Protein AF-A0A0Q5GN67-F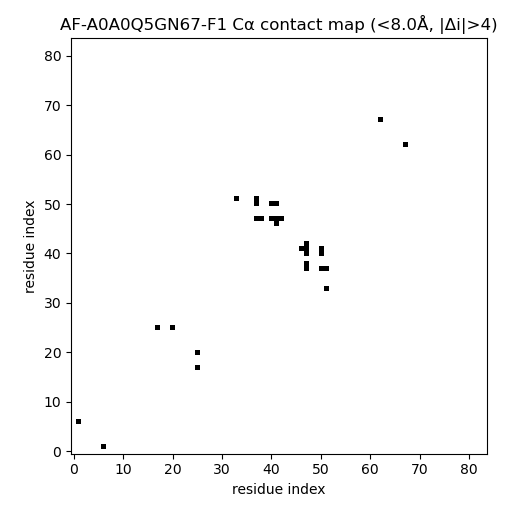1 (afdb_monomer)

pLDDT: mean 77.4, std 16.62, range [40.0, 93.69]

Foldseek 3Di:
DDDPVRVVVVVVVVCVVCPPPDPVVVVVVVVVVLVVVLVVQDPDDVSSVVVVVVVVVVVVVVCVVDVPDPPPPPPPPPDDDDDD

Mean predicted aligned error: 11.31 Å

Secondary structure (DSSP, 8-state):
---HHHHHHHHHHHHHHHTT--HHHHHHHHHHHHHHHHHHH-SSHHHHHHHHHHHHHHHHHHHHHS-SS---------------

Structure (mmCIF, N/CA/C/O backbone):
data_AF-A0A0Q5GN67-F1
#
_entry.id   AF-A0A0Q5GN67-F1
#
loop_
_atom_site.group_PDB
_atom_site.id
_atom_site.type_symbol
_atom_site.label_atom_id
_atom_site.label_alt_id
_atom_site.label_comp_id
_atom_site.label_asym_id
_atom_site.label_entity_id
_atom_site.label_seq_id
_atom_site.pdbx_PDB_ins_code
_atom_site.Cartn_x
_atom_site.Cartn_y
_atom_site.Cartn_z
_atom_site.occupancy
_atom_site.B_iso_or_equiv
_atom_site.auth_seq_id
_atom_site.auth_comp_id
_atom_site.auth_asym_id
_atom_site.auth_atom_id
_atom_site.pdbx_PDB_model_num
ATOM 1 N N . MET A 1 1 ? 9.832 7.949 13.036 1.00 62.75 1 MET A N 1
ATOM 2 C CA . MET A 1 1 ? 8.790 6.971 13.397 1.00 62.75 1 MET A CA 1
ATOM 3 C C . MET A 1 1 ? 7.574 7.751 13.841 1.00 62.75 1 MET A C 1
ATOM 5 O O . MET A 1 1 ? 7.752 8.777 14.493 1.00 62.75 1 MET A O 1
ATOM 9 N N . LEU A 1 2 ? 6.393 7.324 13.404 1.00 74.75 2 LEU A N 1
ATOM 10 C CA . LEU A 1 2 ? 5.123 7.872 13.876 1.00 74.75 2 LEU A CA 1
ATOM 11 C C . LEU A 1 2 ? 4.915 7.446 15.335 1.00 74.75 2 LEU A C 1
ATOM 13 O O . LEU A 1 2 ? 5.458 6.425 15.753 1.00 74.75 2 LEU A O 1
ATOM 17 N N . THR A 1 3 ? 4.189 8.242 16.115 1.00 88.00 3 THR A N 1
ATOM 18 C CA . THR A 1 3 ? 3.715 7.794 17.434 1.00 88.00 3 THR A CA 1
ATOM 19 C C . THR A 1 3 ? 2.529 6.848 17.261 1.00 88.00 3 THR A C 1
ATOM 21 O O . THR A 1 3 ? 1.800 7.001 16.286 1.00 88.00 3 THR A O 1
ATOM 24 N N . ASP A 1 4 ? 2.256 5.980 18.234 1.00 82.38 4 ASP A N 1
ATOM 25 C CA . ASP A 1 4 ? 1.125 5.035 18.187 1.00 82.38 4 ASP A CA 1
ATOM 26 C C . ASP A 1 4 ? -0.200 5.738 17.837 1.00 82.38 4 ASP A C 1
ATOM 28 O O . ASP A 1 4 ? -0.820 5.424 16.830 1.00 82.38 4 ASP A O 1
ATOM 32 N N . ALA A 1 5 ? -0.515 6.846 18.518 1.00 83.00 5 ALA A N 1
ATOM 33 C CA . ALA A 1 5 ? -1.711 7.649 18.233 1.00 83.00 5 ALA A CA 1
ATOM 34 C C . ALA A 1 5 ? -1.790 8.223 16.799 1.00 83.00 5 ALA A C 1
ATOM 36 O O . ALA A 1 5 ? -2.877 8.458 16.282 1.00 83.00 5 ALA A O 1
ATOM 37 N N . GLN A 1 6 ? -0.648 8.483 16.153 1.00 81.81 6 GLN A N 1
ATOM 38 C CA . GLN A 1 6 ? -0.614 8.966 14.766 1.00 81.81 6 GLN A CA 1
ATOM 39 C C . GLN A 1 6 ? -0.812 7.811 13.785 1.00 81.81 6 GLN A C 1
ATOM 41 O O . GLN A 1 6 ? -1.425 7.993 12.738 1.00 81.81 6 GLN A O 1
ATOM 46 N N . THR A 1 7 ? -0.282 6.636 14.121 1.00 84.00 7 THR A N 1
ATOM 47 C CA . THR A 1 7 ? -0.499 5.402 13.367 1.00 84.00 7 THR A CA 1
ATOM 48 C C . THR A 1 7 ? -1.979 5.022 13.386 1.00 84.00 7 THR A C 1
ATOM 50 O O . THR A 1 7 ? -2.535 4.750 12.323 1.00 84.00 7 THR A O 1
ATOM 53 N N . ASP A 1 8 ? -2.632 5.110 14.546 1.00 82.88 8 ASP A N 1
ATOM 54 C CA . ASP A 1 8 ? -4.061 4.820 14.704 1.00 82.88 8 ASP A CA 1
ATOM 55 C C . ASP A 1 8 ? -4.932 5.777 13.880 1.00 82.88 8 ASP A C 1
ATOM 57 O O . ASP A 1 8 ? -5.782 5.334 13.107 1.00 82.88 8 ASP A O 1
ATOM 61 N N . GLU A 1 9 ? -4.668 7.087 13.957 1.00 86.06 9 GLU A N 1
ATOM 62 C CA . GLU A 1 9 ? -5.392 8.099 13.171 1.00 86.06 9 GLU A CA 1
ATOM 63 C C . GLU A 1 9 ? -5.256 7.849 11.658 1.00 86.06 9 GLU A C 1
ATOM 65 O O . GLU A 1 9 ? -6.221 7.969 10.895 1.00 86.06 9 GLU A O 1
ATOM 70 N N . ILE A 1 10 ? -4.057 7.472 11.204 1.00 85.25 10 ILE A N 1
ATOM 71 C CA . ILE A 1 10 ? -3.805 7.139 9.799 1.00 85.25 10 ILE A CA 1
ATOM 72 C C . ILE A 1 10 ? -4.540 5.851 9.409 1.00 85.25 10 ILE A C 1
ATOM 74 O O . ILE A 1 10 ? -5.143 5.805 8.335 1.00 85.25 10 ILE A O 1
ATOM 78 N N . SER A 1 11 ? -4.535 4.833 10.269 1.00 82.69 11 SER A N 1
ATOM 79 C CA . SER A 1 11 ? -5.224 3.558 10.039 1.00 82.69 11 SER A CA 1
ATOM 80 C C . SER A 1 11 ? -6.743 3.737 9.920 1.00 82.69 11 SER A C 1
ATOM 82 O O . SER A 1 11 ? -7.364 3.270 8.957 1.00 82.69 11 SER A O 1
ATOM 84 N N . GLU A 1 12 ? -7.346 4.511 10.825 1.00 87.25 12 GLU A N 1
ATOM 85 C CA . GLU A 1 12 ? -8.771 4.856 10.779 1.00 87.25 12 GLU A CA 1
ATOM 86 C C . GLU A 1 12 ? -9.108 5.629 9.495 1.00 87.25 12 GLU A C 1
ATOM 88 O O . GLU A 1 12 ? -10.118 5.371 8.821 1.00 87.25 12 GLU A O 1
ATOM 93 N N . LYS A 1 13 ? -8.219 6.544 9.090 1.00 90.12 13 LYS A N 1
ATOM 94 C CA . LYS A 1 13 ? -8.390 7.301 7.852 1.00 90.12 13 LYS A CA 1
ATOM 95 C C . LYS A 1 13 ? -8.347 6.406 6.616 1.00 90.12 13 LYS A C 1
ATOM 97 O O . LYS A 1 13 ? -9.169 6.603 5.719 1.00 90.12 13 LYS A O 1
ATOM 102 N N . ILE A 1 14 ? -7.422 5.447 6.563 1.00 86.56 14 ILE A N 1
ATOM 103 C CA . ILE A 1 14 ? -7.308 4.467 5.473 1.00 86.56 14 ILE A CA 1
ATOM 104 C C . ILE A 1 14 ? -8.568 3.600 5.409 1.00 86.56 14 ILE A C 1
ATOM 106 O O . ILE A 1 14 ? -9.158 3.460 4.338 1.00 86.56 14 ILE A O 1
ATOM 110 N N . SER A 1 15 ? -9.041 3.106 6.552 1.00 85.25 15 SER A N 1
ATOM 111 C CA . SER A 1 15 ? -10.271 2.308 6.636 1.00 85.25 15 SER A CA 1
ATOM 112 C C . SER A 1 15 ? -11.487 3.080 6.113 1.00 85.25 15 SER A C 1
ATOM 114 O O . SER A 1 15 ? -12.272 2.562 5.320 1.00 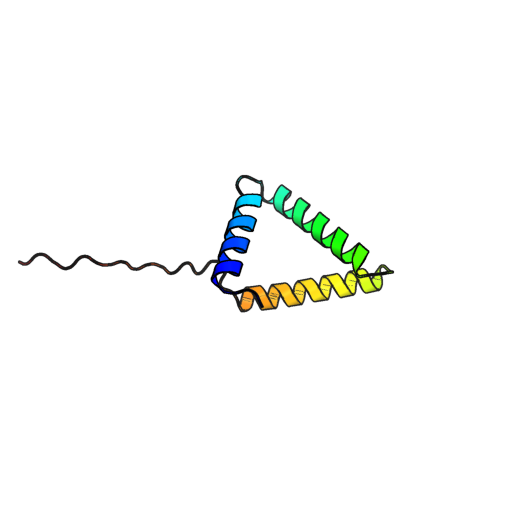85.25 15 SER A O 1
ATOM 116 N N . THR A 1 16 ? -11.593 4.364 6.465 1.00 90.69 16 THR A N 1
ATOM 117 C CA . THR A 1 16 ? -12.661 5.252 5.977 1.00 90.69 16 THR A CA 1
ATOM 118 C C . THR A 1 16 ? -12.607 5.461 4.458 1.00 90.69 16 THR A C 1
ATOM 120 O O . THR A 1 16 ? -13.650 5.612 3.825 1.00 90.69 16 THR A O 1
ATOM 123 N N . LEU A 1 17 ? -11.415 5.482 3.848 1.00 88.44 17 LEU A N 1
ATOM 124 C CA . LEU A 1 17 ? -11.267 5.677 2.398 1.00 88.44 17 LEU A CA 1
ATOM 125 C C . LEU A 1 17 ? -11.831 4.508 1.586 1.00 88.44 17 LEU A C 1
ATOM 127 O O . LEU A 1 17 ? -12.347 4.734 0.494 1.00 88.44 17 LEU A O 1
ATOM 131 N N . PHE A 1 18 ? -11.736 3.288 2.115 1.00 88.94 18 PHE A N 1
ATOM 132 C CA . PHE A 1 18 ? -12.220 2.076 1.451 1.00 88.94 18 PHE A CA 1
ATOM 133 C C . PHE A 1 18 ? -13.624 1.655 1.905 1.00 88.94 18 PHE A C 1
ATOM 135 O O . PHE A 1 18 ? -14.201 0.711 1.363 1.00 88.94 18 PHE A O 1
ATOM 142 N N . GLN A 1 19 ? -14.208 2.357 2.878 1.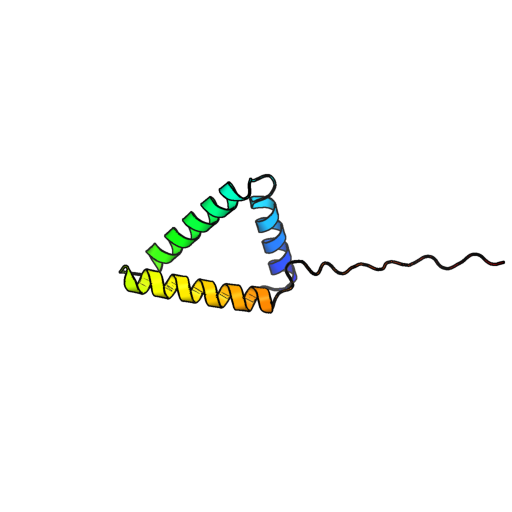00 90.19 19 GLN A N 1
ATOM 143 C CA . GLN A 1 19 ? -15.525 2.039 3.410 1.00 90.19 19 GLN A CA 1
ATOM 144 C C . GLN A 1 19 ? -16.607 2.131 2.323 1.00 90.19 19 GLN A C 1
ATOM 146 O O . GLN A 1 19 ? -16.812 3.172 1.700 1.00 90.19 19 GLN A O 1
ATOM 151 N N . GLY A 1 20 ? -17.347 1.036 2.132 1.00 89.50 20 GLY A N 1
ATOM 152 C CA . GLY A 1 20 ? -18.432 0.962 1.151 1.00 89.50 20 GLY A CA 1
ATOM 153 C C . GLY A 1 20 ? -17.972 0.778 -0.298 1.00 89.50 20 GLY A C 1
ATOM 154 O O . GLY A 1 20 ? -18.807 0.861 -1.197 1.00 89.50 20 GLY A O 1
ATOM 155 N N . MET A 1 21 ? -16.679 0.531 -0.529 1.00 92.56 21 MET A N 1
ATOM 156 C CA . MET A 1 21 ? -16.171 0.077 -1.821 1.00 92.56 21 MET A CA 1
ATOM 157 C C . MET A 1 21 ? -16.260 -1.445 -1.937 1.00 92.56 21 MET A C 1
ATOM 159 O O . MET A 1 21 ? -16.079 -2.168 -0.957 1.00 92.56 21 MET A O 1
ATOM 163 N N . GLU A 1 22 ? -16.496 -1.930 -3.153 1.00 93.69 22 GLU A N 1
ATOM 164 C CA . GLU A 1 22 ? -16.368 -3.353 -3.459 1.00 93.69 22 GLU A CA 1
ATOM 165 C C . GLU A 1 22 ? -14.893 -3.773 -3.412 1.00 93.69 22 GLU A C 1
ATOM 167 O O . GLU A 1 22 ? -13.995 -2.987 -3.730 1.00 93.69 22 GLU A O 1
ATOM 172 N N . LEU A 1 23 ? -14.634 -5.036 -3.066 1.00 89.25 23 LEU A N 1
ATOM 173 C CA . LEU A 1 23 ? -13.271 -5.574 -2.978 1.00 89.25 23 LEU A CA 1
ATOM 174 C C . LEU A 1 23 ? -12.493 -5.382 -4.292 1.00 89.25 23 LEU A C 1
ATOM 176 O O . LEU A 1 23 ? -11.321 -5.008 -4.277 1.00 89.25 23 LEU A O 1
ATOM 180 N N . ASP A 1 24 ? -13.162 -5.583 -5.429 1.00 93.12 24 ASP A N 1
ATOM 181 C CA . ASP A 1 24 ? -12.574 -5.400 -6.758 1.00 93.12 24 ASP A CA 1
ATOM 182 C C . ASP A 1 24 ? -12.165 -3.940 -7.014 1.00 93.12 24 ASP A C 1
ATOM 184 O O . ASP A 1 24 ? -11.139 -3.674 -7.648 1.00 93.12 24 ASP A O 1
ATOM 188 N N . ASP A 1 25 ? -12.932 -2.978 -6.497 1.00 92.56 25 ASP A N 1
ATOM 189 C CA . ASP A 1 25 ? -12.615 -1.556 -6.620 1.00 92.56 25 ASP A CA 1
ATOM 190 C C . ASP A 1 25 ? -11.422 -1.182 -5.734 1.00 92.56 25 ASP A C 1
ATOM 192 O O . ASP A 1 25 ? -10.525 -0.462 -6.184 1.00 92.56 25 ASP A O 1
ATOM 196 N N . VAL A 1 26 ? -11.355 -1.723 -4.513 1.00 90.19 26 VAL A N 1
ATOM 197 C CA . VAL A 1 26 ? -10.197 -1.561 -3.616 1.00 90.19 26 VAL A CA 1
ATOM 198 C C . VAL A 1 26 ? -8.937 -2.128 -4.272 1.00 90.19 26 VAL A C 1
ATOM 200 O O . VAL A 1 26 ? -7.924 -1.432 -4.374 1.00 90.19 26 VAL A O 1
ATOM 203 N N . ALA A 1 27 ? -9.010 -3.348 -4.809 1.00 89.81 27 ALA A N 1
ATOM 204 C CA . ALA A 1 27 ? -7.900 -3.982 -5.515 1.00 89.81 27 ALA A CA 1
ATOM 205 C C . ALA A 1 27 ? -7.440 -3.153 -6.728 1.00 89.81 27 ALA A C 1
ATOM 207 O O . ALA A 1 27 ? -6.239 -3.008 -6.973 1.00 89.81 27 ALA A O 1
ATOM 208 N N . ASN A 1 28 ? -8.373 -2.554 -7.475 1.00 91.50 28 ASN A N 1
ATOM 209 C CA . ASN A 1 28 ? -8.035 -1.676 -8.593 1.00 91.50 28 ASN A CA 1
ATOM 210 C C . ASN A 1 28 ? -7.328 -0.388 -8.149 1.00 91.50 28 ASN A C 1
ATOM 212 O O . ASN A 1 28 ? -6.372 0.022 -8.812 1.00 91.50 28 ASN A O 1
ATOM 216 N N . VAL A 1 29 ? -7.751 0.229 -7.042 1.00 91.38 29 VAL A N 1
ATOM 217 C CA . VAL A 1 29 ? -7.073 1.407 -6.475 1.00 91.38 29 VAL A CA 1
ATOM 218 C C . VAL A 1 29 ? -5.651 1.057 -6.043 1.00 91.38 29 VAL A C 1
ATOM 220 O O . VAL A 1 29 ? -4.712 1.740 -6.460 1.00 91.38 29 VAL A O 1
ATOM 223 N N . LEU A 1 30 ? -5.475 -0.029 -5.286 1.00 89.50 30 LEU A N 1
ATOM 224 C CA . LEU A 1 30 ? -4.159 -0.480 -4.823 1.00 89.50 30 LEU A CA 1
ATOM 225 C C . LEU A 1 30 ? -3.230 -0.807 -6.000 1.00 89.50 30 LEU A C 1
ATOM 227 O O . LEU A 1 30 ? -2.075 -0.385 -6.019 1.00 89.50 30 LEU A O 1
ATOM 231 N N . LYS A 1 31 ? -3.749 -1.459 -7.047 1.00 90.38 31 LYS A N 1
ATOM 232 C CA . LYS A 1 31 ? -2.995 -1.729 -8.280 1.00 90.38 31 LYS A CA 1
ATOM 233 C C . LYS A 1 31 ? -2.491 -0.446 -8.948 1.00 90.38 31 LYS A C 1
ATOM 235 O O . LYS A 1 31 ? -1.354 -0.404 -9.411 1.00 90.38 31 LYS A O 1
ATOM 240 N N . ILE A 1 32 ? -3.317 0.601 -9.014 1.00 90.31 32 ILE A N 1
ATOM 241 C CA . ILE A 1 32 ? -2.914 1.897 -9.585 1.00 90.31 32 ILE A CA 1
ATOM 242 C C . ILE A 1 32 ? -1.843 2.560 -8.712 1.00 90.31 32 ILE A C 1
ATOM 244 O O . ILE A 1 32 ? -0.879 3.106 -9.245 1.00 90.31 32 ILE A O 1
ATOM 248 N N . GLN A 1 33 ? -1.984 2.497 -7.387 1.00 88.44 33 GLN A N 1
ATOM 249 C CA . GLN A 1 33 ? -0.994 3.036 -6.452 1.00 88.44 33 GLN A CA 1
ATOM 250 C C . GLN A 1 33 ? 0.365 2.344 -6.595 1.00 88.44 33 GLN A C 1
ATOM 252 O O . GLN A 1 33 ? 1.377 3.033 -6.731 1.00 88.44 33 GLN A O 1
ATOM 257 N N . LEU A 1 34 ? 0.385 1.012 -6.669 1.00 88.06 34 LEU A N 1
ATOM 258 C CA . LEU A 1 34 ? 1.603 0.240 -6.919 1.00 88.06 34 LEU A CA 1
ATOM 259 C C . LEU A 1 34 ? 2.222 0.586 -8.275 1.00 88.06 34 LEU A C 1
ATOM 261 O O . LEU A 1 34 ? 3.417 0.855 -8.347 1.00 88.06 34 LEU A O 1
ATOM 265 N N . ALA A 1 35 ? 1.417 0.685 -9.337 1.00 87.00 35 ALA A N 1
ATOM 266 C CA . ALA A 1 35 ? 1.913 1.093 -10.650 1.00 87.00 35 ALA A CA 1
ATOM 267 C C . ALA A 1 35 ? 2.580 2.480 -10.614 1.00 87.00 35 ALA A C 1
ATOM 269 O O . ALA A 1 35 ? 3.636 2.668 -11.212 1.00 87.00 35 ALA A O 1
ATOM 270 N N . MET A 1 36 ? 2.007 3.443 -9.882 1.00 87.19 36 MET A N 1
ATOM 271 C CA . MET A 1 36 ? 2.620 4.765 -9.713 1.00 87.19 36 MET A CA 1
ATOM 272 C C . MET A 1 36 ? 3.958 4.695 -8.968 1.00 87.19 36 MET A C 1
ATOM 274 O O . MET A 1 36 ? 4.905 5.356 -9.389 1.00 87.19 36 MET A O 1
ATOM 278 N N . LEU A 1 37 ? 4.057 3.898 -7.902 1.00 86.38 37 LEU A N 1
ATOM 279 C CA . LEU A 1 37 ? 5.305 3.724 -7.151 1.00 86.38 37 LEU A CA 1
ATOM 280 C C . LEU A 1 37 ? 6.395 3.086 -8.015 1.00 86.38 37 LEU A C 1
ATOM 282 O O . LEU A 1 37 ? 7.495 3.622 -8.101 1.00 86.38 37 LEU A O 1
ATOM 286 N N . VAL A 1 38 ? 6.055 2.018 -8.737 1.00 85.75 38 VAL A N 1
ATOM 287 C CA . VAL A 1 38 ? 6.959 1.343 -9.676 1.00 85.75 38 VAL A CA 1
ATOM 288 C C . VAL A 1 38 ? 7.497 2.321 -10.721 1.00 85.75 38 VAL A C 1
ATOM 290 O O . VAL A 1 38 ? 8.700 2.372 -10.958 1.00 85.75 38 VAL A O 1
ATOM 293 N N . THR A 1 39 ? 6.632 3.159 -11.304 1.00 83.44 39 THR A N 1
ATOM 294 C CA . THR A 1 39 ? 7.065 4.160 -12.297 1.00 83.44 39 THR A 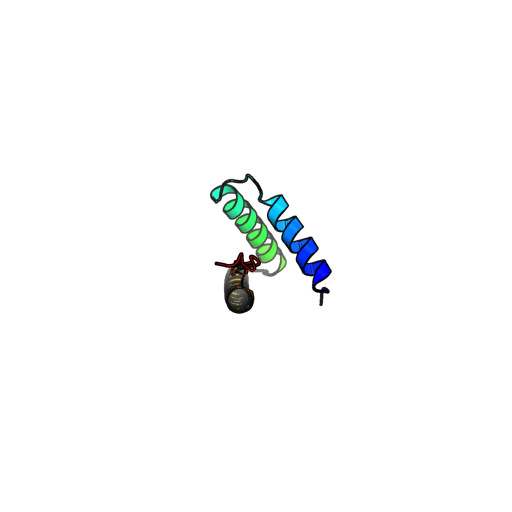CA 1
ATOM 295 C C . THR A 1 39 ? 7.951 5.269 -11.726 1.00 83.44 39 THR A C 1
ATOM 297 O O . THR A 1 39 ? 8.618 5.958 -12.491 1.00 83.44 39 THR A O 1
ATOM 300 N N . GLN A 1 40 ? 7.935 5.482 -10.407 1.00 81.69 40 GLN A N 1
ATOM 301 C CA . GLN A 1 40 ? 8.800 6.454 -9.733 1.00 81.69 40 GLN A CA 1
ATOM 302 C C . GLN A 1 40 ? 10.120 5.830 -9.267 1.00 81.69 40 GLN A C 1
ATOM 304 O O . GLN A 1 40 ? 11.115 6.546 -9.172 1.00 81.69 40 GLN A O 1
ATOM 309 N N . GLY A 1 41 ? 10.115 4.530 -8.957 1.00 73.00 41 GLY A N 1
ATOM 310 C CA . GLY A 1 41 ? 11.249 3.803 -8.386 1.00 73.00 41 GLY A CA 1
ATOM 311 C C . GLY A 1 41 ? 12.117 3.052 -9.394 1.00 73.00 41 GLY A C 1
ATOM 312 O O . GLY A 1 41 ? 13.266 2.768 -9.073 1.00 73.00 41 GLY A O 1
ATOM 313 N N . SER A 1 42 ? 11.613 2.761 -10.599 1.00 82.12 42 SER A N 1
ATOM 314 C CA . SER A 1 42 ? 12.349 1.999 -11.614 1.00 82.12 42 SER A CA 1
ATOM 315 C C . SER A 1 42 ? 12.451 2.715 -12.962 1.00 82.12 42 SE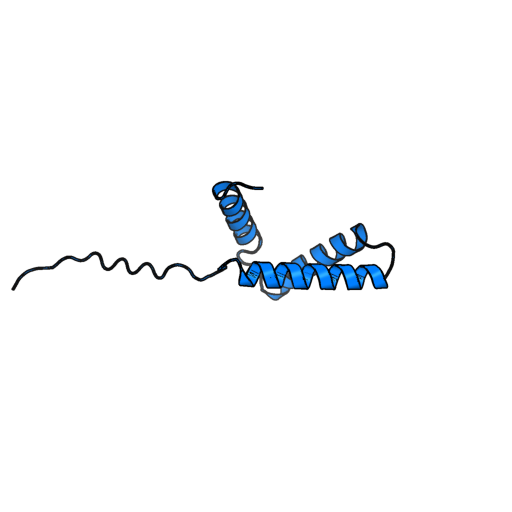R A C 1
ATOM 317 O O . SER A 1 42 ? 11.505 3.351 -13.431 1.00 82.12 42 SER A O 1
ATOM 319 N N . GLU A 1 43 ? 13.607 2.561 -13.610 1.00 81.12 43 GLU A N 1
ATOM 320 C CA . GLU A 1 43 ? 13.890 3.070 -14.957 1.00 81.12 43 GLU A CA 1
ATOM 321 C C . GLU A 1 43 ? 13.621 2.027 -16.059 1.00 81.12 43 GLU A C 1
ATOM 323 O O . GLU A 1 43 ? 13.499 2.388 -17.234 1.00 81.12 43 GLU A O 1
ATOM 328 N N . ASP A 1 44 ? 13.490 0.745 -15.698 1.00 85.06 44 ASP A N 1
ATOM 329 C CA . ASP A 1 44 ? 13.244 -0.358 -16.627 1.00 85.06 44 ASP A CA 1
ATOM 330 C C . ASP A 1 44 ? 12.308 -1.441 -16.055 1.00 85.06 44 ASP A C 1
ATOM 332 O O . ASP A 1 44 ? 11.829 -1.375 -14.920 1.00 85.06 44 ASP A O 1
ATOM 336 N N . ALA A 1 45 ? 11.960 -2.412 -16.903 1.00 83.94 45 ALA A N 1
ATOM 337 C CA . ALA A 1 45 ? 11.004 -3.456 -16.555 1.00 83.94 45 ALA A CA 1
ATOM 338 C C . ALA A 1 45 ? 11.551 -4.450 -15.520 1.00 83.94 45 ALA A C 1
ATOM 340 O O . ALA A 1 45 ? 10.766 -4.967 -14.733 1.00 83.94 45 ALA A O 1
ATOM 341 N N . ASP A 1 46 ? 12.859 -4.702 -15.507 1.00 87.12 46 ASP A N 1
ATOM 342 C CA . ASP A 1 46 ? 13.458 -5.686 -14.603 1.00 87.12 46 ASP A CA 1
ATOM 343 C C . ASP A 1 46 ? 13.541 -5.102 -13.185 1.00 87.12 46 ASP A C 1
ATOM 345 O O . ASP A 1 46 ? 13.036 -5.713 -12.244 1.00 87.12 46 ASP A O 1
ATOM 349 N N . GLY A 1 47 ? 14.006 -3.856 -13.041 1.00 86.00 47 GLY A N 1
ATOM 350 C CA . GLY A 1 47 ? 13.987 -3.144 -11.759 1.00 86.00 47 GLY A CA 1
ATOM 351 C C . GLY A 1 47 ? 12.570 -2.884 -11.230 1.00 86.00 47 GLY A C 1
ATOM 352 O O . GLY A 1 47 ? 12.349 -2.806 -10.025 1.00 86.00 47 GLY A O 1
ATOM 353 N N . ALA A 1 48 ? 11.576 -2.801 -12.120 1.00 87.62 48 ALA A N 1
ATOM 354 C CA . ALA A 1 48 ? 10.176 -2.660 -11.731 1.00 87.62 48 ALA A CA 1
ATOM 355 C C . ALA A 1 48 ? 9.631 -3.938 -11.083 1.00 87.62 48 ALA A C 1
ATOM 357 O O . ALA A 1 48 ? 8.832 -3.853 -10.153 1.00 87.62 48 ALA A O 1
ATOM 358 N N . MET A 1 49 ? 10.050 -5.102 -11.583 1.00 89.25 49 MET A N 1
ATOM 359 C CA . MET A 1 49 ? 9.680 -6.395 -11.011 1.00 89.25 49 MET A CA 1
ATOM 360 C C . MET A 1 49 ? 10.400 -6.631 -9.683 1.00 89.25 49 MET A C 1
ATOM 362 O O . MET A 1 49 ? 9.736 -6.982 -8.715 1.00 89.25 49 MET A O 1
ATOM 366 N N . GLU A 1 50 ? 11.703 -6.345 -9.608 1.00 89.31 50 GLU A N 1
ATOM 367 C CA . GLU A 1 50 ? 12.470 -6.447 -8.356 1.00 89.31 50 GLU A CA 1
ATOM 368 C C . GLU A 1 50 ? 11.860 -5.569 -7.250 1.00 89.31 50 GLU A C 1
ATOM 370 O O . GLU A 1 50 ? 11.632 -6.037 -6.140 1.00 89.31 50 GLU A O 1
ATOM 375 N N . PHE A 1 51 ? 11.478 -4.328 -7.569 1.00 88.25 51 PHE A N 1
ATOM 376 C CA . PHE A 1 51 ? 10.819 -3.435 -6.612 1.00 88.25 51 PHE A CA 1
ATOM 377 C C . PHE A 1 51 ? 9.441 -3.941 -6.144 1.00 88.25 51 PHE A C 1
ATOM 379 O O . PHE A 1 51 ? 9.050 -3.719 -4.999 1.00 88.25 51 PHE A O 1
ATOM 386 N N . LEU A 1 52 ? 8.677 -4.607 -7.018 1.00 88.19 52 LEU A N 1
ATOM 387 C CA . LEU A 1 52 ? 7.399 -5.213 -6.632 1.00 88.19 52 LEU A CA 1
ATOM 388 C C . LEU A 1 52 ? 7.594 -6.411 -5.700 1.00 88.19 52 LEU A C 1
ATOM 390 O O . LEU A 1 52 ? 6.807 -6.568 -4.766 1.00 88.19 52 LEU A O 1
ATOM 394 N N . ASP A 1 53 ? 8.624 -7.220 -5.947 1.00 90.38 53 ASP A N 1
ATOM 395 C CA . ASP A 1 53 ? 8.975 -8.355 -5.095 1.00 90.38 53 ASP A CA 1
ATOM 396 C C . ASP A 1 53 ? 9.425 -7.866 -3.704 1.00 90.38 53 ASP A C 1
ATOM 398 O O . ASP A 1 53 ? 8.934 -8.372 -2.696 1.00 90.38 53 ASP A O 1
ATOM 402 N N . GLU A 1 54 ? 10.238 -6.804 -3.631 1.00 89.69 54 GLU A N 1
ATOM 403 C CA . GLU A 1 54 ? 10.630 -6.166 -2.361 1.00 89.69 54 GLU A CA 1
ATOM 404 C C . GLU A 1 54 ? 9.415 -5.656 -1.565 1.00 89.69 54 GLU A C 1
ATOM 406 O O . GLU A 1 54 ? 9.290 -5.931 -0.372 1.00 89.69 54 GLU A O 1
ATOM 411 N N . ILE A 1 55 ? 8.471 -4.962 -2.221 1.00 87.94 55 ILE A N 1
ATOM 412 C CA . ILE A 1 55 ? 7.234 -4.504 -1.563 1.00 87.94 55 ILE A CA 1
ATOM 413 C C . ILE A 1 55 ? 6.427 -5.686 -1.022 1.00 87.94 55 ILE A C 1
ATOM 415 O O . ILE A 1 55 ? 5.847 -5.587 0.061 1.00 87.94 55 ILE A O 1
ATOM 419 N N . TYR A 1 56 ? 6.335 -6.780 -1.780 1.00 87.12 56 TYR A N 1
ATOM 420 C CA . TYR A 1 56 ? 5.596 -7.960 -1.348 1.00 87.12 56 TYR A CA 1
ATOM 421 C C . TYR A 1 56 ? 6.215 -8.567 -0.082 1.00 87.12 56 TYR A C 1
ATOM 423 O O . TYR A 1 56 ? 5.488 -8.812 0.882 1.00 87.12 56 TYR A O 1
ATOM 431 N N . GLU A 1 57 ? 7.538 -8.742 -0.055 1.00 90.44 57 GLU A N 1
ATOM 432 C CA . GLU A 1 57 ? 8.264 -9.267 1.109 1.00 90.44 57 GLU A CA 1
ATOM 433 C C . GLU A 1 57 ? 8.127 -8.354 2.342 1.00 90.44 57 GLU A C 1
ATOM 435 O O . GLU A 1 57 ? 7.920 -8.843 3.457 1.00 90.44 57 GLU A O 1
ATOM 440 N N . ASP A 1 58 ? 8.186 -7.032 2.154 1.00 86.75 58 ASP A N 1
ATOM 441 C CA . ASP A 1 58 ? 8.002 -6.053 3.231 1.00 86.75 58 ASP A CA 1
ATOM 442 C C . ASP A 1 58 ? 6.581 -6.104 3.815 1.00 86.75 58 ASP A C 1
ATOM 444 O O . ASP A 1 58 ? 6.398 -6.060 5.036 1.00 86.75 58 ASP A O 1
ATOM 448 N N . VAL A 1 59 ? 5.561 -6.216 2.957 1.00 85.19 59 VAL A N 1
ATOM 449 C CA . VAL A 1 59 ? 4.161 -6.327 3.392 1.00 85.19 59 VAL A CA 1
ATOM 450 C C . VAL A 1 59 ? 3.914 -7.654 4.106 1.00 85.19 59 VAL A C 1
ATOM 452 O O . VAL A 1 59 ? 3.232 -7.656 5.129 1.00 85.19 59 VAL A O 1
ATOM 455 N N . GLU A 1 60 ? 4.475 -8.762 3.620 1.00 84.31 60 GLU A N 1
ATOM 456 C CA . GLU A 1 60 ? 4.367 -10.075 4.267 1.00 84.31 60 GLU A CA 1
ATOM 457 C C . GLU A 1 60 ? 4.954 -10.036 5.686 1.00 84.31 60 GLU A C 1
ATOM 459 O O . GLU A 1 60 ? 4.262 -10.376 6.647 1.00 84.31 60 GLU A O 1
ATOM 464 N N . GLN A 1 61 ? 6.162 -9.488 5.851 1.00 83.88 61 GLN A N 1
ATOM 465 C CA . GLN A 1 61 ? 6.772 -9.292 7.171 1.00 83.88 61 GLN A CA 1
ATOM 466 C C . GLN A 1 61 ? 5.949 -8.359 8.067 1.00 83.88 61 GLN A C 1
ATOM 468 O O . GLN A 1 61 ? 5.811 -8.603 9.269 1.00 83.88 61 GLN A O 1
ATOM 473 N N . MET A 1 62 ? 5.385 -7.286 7.505 1.00 79.88 62 MET A N 1
ATOM 474 C CA . MET A 1 62 ? 4.524 -6.384 8.264 1.00 79.88 62 MET A CA 1
ATOM 475 C C . MET A 1 62 ? 3.262 -7.090 8.749 1.00 79.88 62 MET A C 1
ATOM 477 O O . MET A 1 62 ? 2.955 -6.971 9.928 1.00 79.88 62 MET A O 1
ATOM 481 N N . VAL A 1 63 ? 2.577 -7.858 7.902 1.00 77.31 63 VAL A N 1
ATOM 482 C CA . VAL A 1 63 ? 1.379 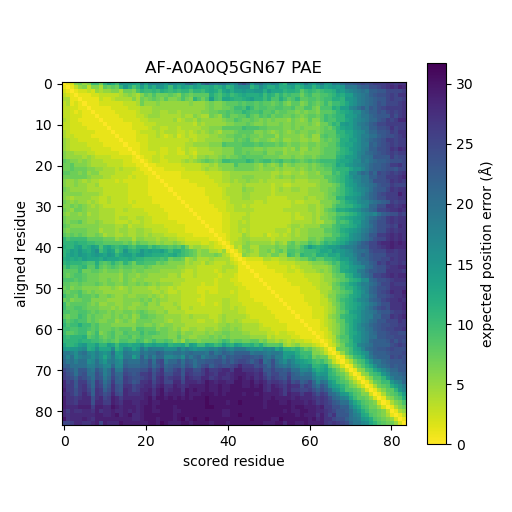-8.623 8.284 1.00 77.31 63 VAL A CA 1
ATOM 483 C C . VAL A 1 63 ? 1.700 -9.685 9.336 1.00 77.31 63 VAL A C 1
ATOM 485 O O . VAL A 1 63 ? 0.922 -9.872 10.265 1.00 77.31 63 VAL A O 1
ATOM 488 N N . GLU A 1 64 ? 2.854 -10.346 9.251 1.00 76.75 64 GLU A N 1
ATOM 489 C CA . GLU A 1 64 ? 3.294 -11.281 10.294 1.00 76.75 64 GLU A CA 1
ATOM 490 C C . GLU A 1 64 ? 3.603 -10.582 11.630 1.00 76.75 64 GLU A C 1
ATOM 492 O O . GLU A 1 64 ? 3.467 -11.181 12.697 1.00 76.75 64 GLU A O 1
ATOM 497 N N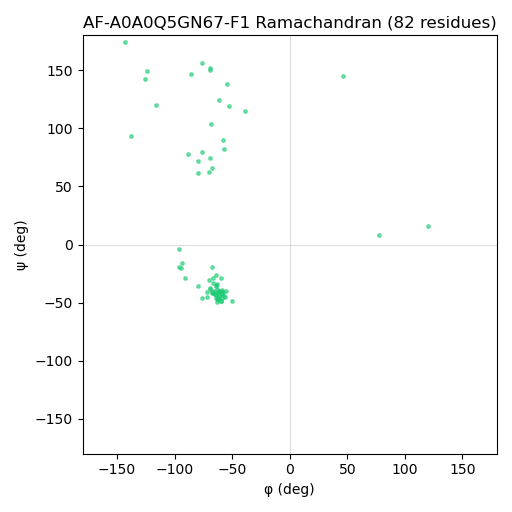 . SER A 1 65 ? 4.024 -9.315 11.584 1.00 69.00 65 SER A N 1
ATOM 498 C CA . SER A 1 65 ? 4.414 -8.530 12.765 1.00 69.00 65 SER A CA 1
ATOM 499 C C . SER A 1 65 ? 3.300 -7.655 13.361 1.00 69.00 65 SER A C 1
ATOM 501 O O . SER A 1 65 ? 3.399 -7.272 14.528 1.00 69.00 65 SER A O 1
ATOM 503 N N . PHE A 1 66 ? 2.253 -7.342 12.593 1.00 58.09 66 PHE A N 1
ATOM 504 C CA . PHE A 1 66 ? 1.102 -6.536 13.000 1.00 58.09 66 PHE A CA 1
ATOM 505 C C . PHE A 1 66 ? -0.171 -7.389 12.963 1.00 58.09 66 PHE A C 1
ATOM 507 O O . PHE A 1 66 ? -0.567 -7.831 11.883 1.00 58.09 66 PHE A O 1
ATOM 514 N N . PRO A 1 67 ? -0.882 -7.563 14.092 1.00 56.78 67 PRO A N 1
ATOM 515 C CA . PRO A 1 67 ? -2.159 -8.252 14.107 1.00 56.78 67 PRO A CA 1
ATOM 516 C C . PRO A 1 67 ? -3.218 -7.305 13.534 1.00 56.78 67 PRO A C 1
ATOM 518 O O . PRO A 1 67 ? -3.958 -6.653 14.266 1.00 56.78 67 PRO A O 1
ATOM 521 N N . PHE A 1 68 ? -3.295 -7.183 12.209 1.00 56.12 68 PHE A N 1
ATOM 522 C CA . PHE A 1 68 ? -4.447 -6.572 11.546 1.00 56.12 68 PHE A CA 1
ATOM 523 C C . PHE A 1 68 ? -5.653 -7.514 11.711 1.00 56.12 68 PHE A C 1
ATOM 525 O O . PHE A 1 68 ? -6.027 -8.219 10.777 1.00 56.12 68 PHE A O 1
ATOM 532 N N . GLY A 1 69 ? -6.234 -7.565 12.914 1.00 48.84 69 GLY A N 1
ATOM 533 C CA . GLY A 1 69 ? -7.488 -8.274 13.173 1.00 48.84 69 GLY A CA 1
ATOM 534 C C . GLY A 1 69 ? -7.466 -9.412 14.196 1.00 48.84 69 GLY A C 1
ATOM 535 O O . GLY A 1 69 ? -8.452 -10.140 14.253 1.00 48.84 69 GLY A O 1
ATOM 536 N N . GLU A 1 70 ? -6.443 -9.551 15.048 1.00 46.53 70 GLU A N 1
ATOM 537 C CA . G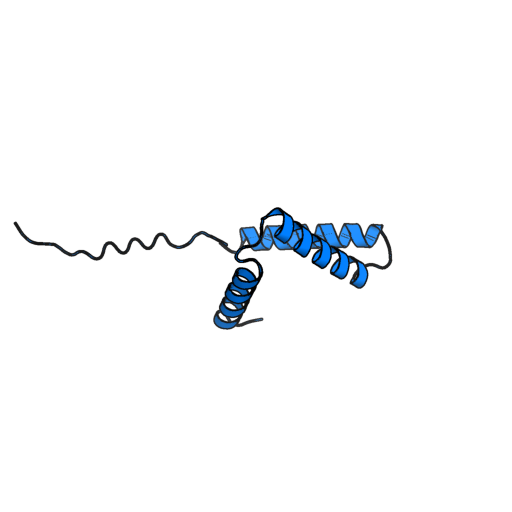LU A 1 70 ? -6.740 -10.032 16.409 1.00 46.53 70 GLU A CA 1
ATOM 538 C C . GLU A 1 70 ? -7.265 -8.820 17.183 1.00 46.53 70 GLU A C 1
ATOM 540 O O . GLU A 1 70 ? -6.565 -8.217 17.991 1.00 46.53 70 GLU A O 1
ATOM 545 N N . GLU A 1 71 ? -8.490 -8.396 16.849 1.00 48.91 71 GLU A N 1
ATOM 546 C CA . GLU A 1 71 ? -9.298 -7.686 17.832 1.00 48.91 71 GLU A CA 1
ATOM 547 C C . GLU A 1 71 ? -9.321 -8.595 19.056 1.00 48.91 71 GLU A C 1
ATOM 549 O O . GLU A 1 71 ? -9.705 -9.764 18.964 1.00 48.91 71 GLU A O 1
ATOM 554 N N . GLU A 1 72 ? -8.807 -8.065 20.162 1.00 47.78 72 GLU A N 1
ATOM 555 C CA . GLU A 1 72 ? -9.018 -8.596 21.492 1.00 47.78 72 GLU A CA 1
ATOM 556 C C . GLU A 1 72 ? -10.477 -9.070 21.557 1.00 47.78 72 GLU A C 1
ATOM 558 O O . GLU A 1 72 ? -11.408 -8.274 21.415 1.00 47.78 72 GLU A O 1
ATOM 563 N N . GLU A 1 73 ? -10.694 -10.381 21.711 1.00 41.72 73 GLU A N 1
ATOM 564 C CA . GLU A 1 73 ? -11.913 -10.842 22.358 1.00 41.72 73 GLU A CA 1
ATOM 565 C C . GLU A 1 73 ? -11.874 -10.188 23.743 1.00 41.72 73 GLU A C 1
ATOM 567 O O . GLU A 1 73 ? -11.265 -10.710 24.678 1.00 41.72 73 GLU A O 1
ATOM 572 N N . ASP A 1 74 ? -12.450 -8.989 23.836 1.00 44.31 74 ASP A N 1
ATOM 573 C CA . ASP A 1 74 ? -12.873 -8.351 25.070 1.00 44.31 74 ASP A CA 1
ATOM 574 C C . ASP A 1 74 ? -13.862 -9.327 25.727 1.00 44.31 74 ASP A C 1
ATOM 576 O O . ASP A 1 74 ? -15.085 -9.217 25.603 1.00 44.31 74 ASP A O 1
ATOM 580 N N . GLU A 1 75 ? -13.329 -10.327 26.432 1.00 42.62 75 GLU A N 1
ATOM 581 C CA . GLU A 1 75 ? -14.022 -11.019 27.511 1.00 42.62 75 GLU A CA 1
ATOM 582 C C . GLU A 1 75 ? -14.192 -10.027 28.673 1.00 42.62 75 GLU A C 1
ATOM 584 O O . GLU A 1 75 ? -13.668 -10.196 29.776 1.00 42.62 75 GLU A O 1
ATOM 589 N N . ASP A 1 76 ? -14.986 -8.985 28.435 1.00 42.84 76 ASP A N 1
ATOM 590 C CA . ASP A 1 76 ? -15.652 -8.195 29.461 1.00 42.84 76 ASP A CA 1
ATOM 591 C C . ASP A 1 76 ? -16.760 -9.068 30.103 1.00 42.84 76 ASP A C 1
ATOM 593 O O . ASP A 1 76 ? -17.952 -8.758 30.075 1.00 42.84 76 ASP A O 1
ATOM 597 N N . GLU A 1 77 ? -16.384 -10.186 30.742 1.00 43.22 77 GLU A N 1
ATOM 598 C CA . GLU A 1 77 ? -17.217 -10.851 31.756 1.00 43.22 77 GLU A CA 1
ATOM 599 C C . GLU A 1 77 ? -17.077 -10.114 33.100 1.00 43.22 77 GLU A C 1
ATOM 601 O O . GLU A 1 77 ? -16.669 -10.648 34.136 1.00 43.22 77 GLU A O 1
ATOM 606 N N . ALA A 1 78 ? -17.472 -8.844 33.098 1.00 46.41 78 ALA A N 1
ATOM 607 C CA . ALA A 1 78 ? -17.835 -8.127 34.306 1.00 46.41 78 ALA A CA 1
ATOM 608 C C . ALA A 1 78 ? -19.330 -8.340 34.599 1.00 46.41 78 ALA A C 1
ATOM 610 O O . ALA A 1 78 ? -20.139 -7.437 34.406 1.00 46.41 78 ALA A O 1
ATOM 611 N N . ASP A 1 79 ? -19.707 -9.503 35.145 1.00 40.00 79 ASP A N 1
ATOM 612 C CA . ASP A 1 79 ? -20.901 -9.555 35.999 1.00 40.00 79 ASP A CA 1
ATOM 613 C C . ASP A 1 79 ? -20.693 -10.422 37.248 1.00 40.00 79 ASP A C 1
ATOM 615 O O . ASP A 1 79 ? -20.856 -11.645 37.307 1.00 40.00 79 ASP A O 1
ATOM 619 N N . ALA A 1 80 ? -20.291 -9.721 38.302 1.00 50.50 80 ALA A N 1
ATOM 620 C CA . ALA A 1 80 ? -20.248 -10.217 39.654 1.00 50.50 80 ALA A CA 1
ATOM 621 C C . ALA A 1 80 ? -21.673 -10.447 40.195 1.00 50.50 80 ALA A C 1
ATOM 623 O O . ALA A 1 80 ? -22.297 -9.507 40.663 1.00 50.50 80 ALA A O 1
ATOM 624 N N . LYS A 1 81 ? -22.095 -11.721 40.255 1.00 47.16 81 LYS A N 1
ATOM 625 C CA . LYS A 1 81 ? -23.074 -12.350 41.185 1.00 47.16 81 LYS A CA 1
ATOM 626 C C . LYS A 1 81 ? -24.419 -11.635 41.454 1.00 47.16 81 LYS A C 1
ATOM 628 O O . LYS A 1 81 ? -24.472 -10.505 41.930 1.00 47.16 8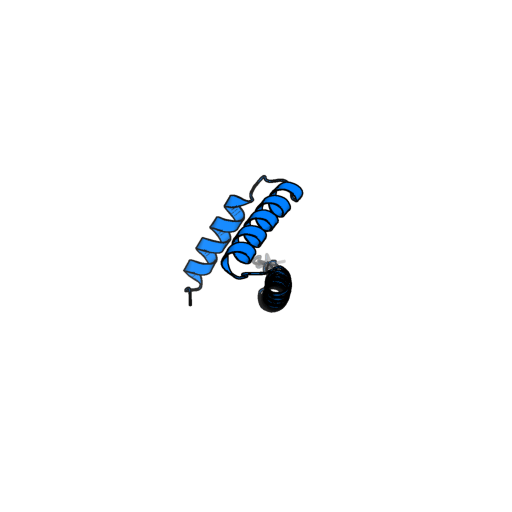1 LYS A O 1
ATOM 633 N N . PRO A 1 82 ? -25.467 -12.461 41.633 1.00 53.19 82 PRO A N 1
ATOM 634 C CA . PRO A 1 82 ? -26.119 -12.446 42.941 1.00 53.19 82 PRO A CA 1
ATOM 635 C C . PRO A 1 82 ? -26.184 -13.822 43.605 1.00 53.19 82 PRO A C 1
ATOM 637 O O . PRO A 1 82 ? -26.213 -14.876 42.978 1.00 53.19 82 PRO A O 1
ATOM 640 N N . GLN A 1 83 ? -26.155 -13.751 44.931 1.00 54.53 83 GLN A N 1
ATOM 641 C CA . GLN A 1 83 ? -26.235 -14.837 45.896 1.00 54.53 83 GLN A CA 1
ATOM 642 C C . GLN A 1 83 ? -27.471 -15.722 45.693 1.00 54.53 83 GLN A C 1
ATOM 644 O O . GLN A 1 83 ? -28.579 -15.202 45.557 1.00 54.53 83 GLN A O 1
ATOM 649 N N . ASN A 1 84 ? -27.285 -17.039 45.817 1.00 49.97 84 ASN A N 1
ATOM 650 C CA . ASN A 1 84 ? -28.163 -17.882 46.631 1.00 49.97 84 ASN A CA 1
ATOM 651 C C . ASN A 1 84 ? -27.441 -19.155 47.082 1.00 49.97 84 ASN A C 1
ATOM 653 O O . ASN A 1 84 ? -26.867 -19.839 46.208 1.00 49.97 84 ASN A O 1
#

Solvent-accessible surface area (backbone atoms only — not comparable to full-atom values): 5274 Å² total; per-residue (Å²): 132,79,53,71,73,55,48,51,55,51,51,56,50,53,53,60,73,53,60,92,56,54,70,70,55,51,53,51,51,52,52,51,53,50,52,54,49,36,66,73,75,28,95,48,73,66,54,31,50,54,53,52,52,52,52,50,54,53,50,51,54,45,55,77,74,42,76,90,72,72,68,76,81,78,78,78,80,83,73,85,78,80,90,129

Sequence (84 aa):
MLTDAQTDEISEKISTLFQGMELDDVANVLKIQLAMLVTQGSEDADGAMEFLDEIYEDVEQMVESFPFGEEEEDEDEADAKPQN

Radius of gyration: 20.04 Å; Cα contacts (8 Å, |Δi|>4): 15; chains: 1; bounding box: 42×27×63 Å